Protein 7XND (pdb70)

Foldseek 3Di:
DAQAEEEEAEFPLLCLVVLLVVLCVVCPQQEWEFELCVVQVVVVVLVVVSCVPRVVVVVVVCVVPVCVSVCVRVVPIDHHNYYYHRQDQAPSNVVVCCVVPNPSYAYEYRYADPVSSVVVVDDDDPVRCVDSSRCRCVPPDDHPYYAYSYPPGDDSVVSSVSVVVSVVD

Sequence (169 aa):
SPKIILLFSGKRKSGKDFLTDHLRHILADKCEIIKISQPIKTHWAKKEQYRLEMIKWSEEMRNKDYGCFCKAACENAAIKPVWIVSDIRRKTDIRWFKETYGDIIRTVRITADDRTRKERGFQFQVGVDDATSECDLDDYNDWDVVVNNGEGRDSLEEQLDSILKLVSN

B-factor: mean 34.62, std 11.81, range [19.5, 93.41]

Structure (mmCIF, N/CA/C/O backbone):
data_7XND
#
_entry.id   7XND
#
_cell.length_a   54.070
_cell.length_b   54.070
_cell.length_c   123.120
_cell.angle_alpha   90.000
_cell.angle_beta   90.000
_cell.angle_gamma   90.000
#
_symmetry.space_group_name_H-M   'P 43 21 2'
#
loop_
_entity.id
_entity.type
_entity.pdbx_description
1 polymer 'Phosphomevalonate kinase'
2 non-polymer GLYCEROL
3 water water
#
loop_
_atom_site.group_PDB
_atom_site.id
_atom_site.type_symbol
_atom_site.label_atom_id
_atom_site.label_alt_id
_atom_site.label_comp_id
_atom_site.label_asym_id
_atom_site.label_entity_id
_atom_site.label_seq_id
_atom_site.pdbx_PDB_ins_code
_atom_site.Cartn_x
_atom_site.Cartn_y
_atom_site.Cartn_z
_atom_site.occupancy
_atom_site.B_iso_or_equiv
_atom_site.auth_seq_id
_atom_site.auth_comp_id
_atom_site.auth_asym_id
_atom_site.auth_atom_id
_atom_site.pdbx_PDB_model_num
ATOM 1 N N . SER A 1 23 ? -2.780 1.881 12.799 1.000 56.540 2 SER B N 1
ATOM 2 C CA . SER A 1 23 ? -1.312 1.739 13.014 1.000 52.450 2 SER B CA 1
ATOM 3 C C . SER A 1 23 ? -0.855 2.651 14.165 1.000 50.500 2 SER B C 1
ATOM 4 O O . SER A 1 23 ? -1.624 3.437 14.730 1.000 42.890 2 SER B O 1
ATOM 7 N N . PRO A 1 24 ? 0.420 2.574 14.604 1.000 40.300 3 PRO B N 1
ATOM 8 C CA . PRO A 1 24 ? 0.981 3.623 15.454 1.000 34.070 3 PRO B CA 1
ATOM 9 C C . PRO A 1 24 ? 1.026 4.890 14.600 1.000 31.470 3 PRO B C 1
ATOM 10 O O . PRO A 1 24 ? 0.945 4.792 13.408 1.000 33.460 3 PRO B O 1
ATOM 14 N N . LYS A 1 25 ? 1.174 6.051 15.232 1.000 30.000 4 LYS B N 1
ATOM 15 C CA . LYS A 1 25 ? 1.278 7.340 14.506 1.000 32.170 4 LYS B CA 1
ATOM 16 C C . LYS A 1 25 ? 2.740 7.605 14.108 1.000 30.530 4 LYS B C 1
ATOM 17 O O . LYS A 1 25 ? 2.968 8.307 13.136 1.000 30.370 4 LYS B O 1
ATOM 23 N N . ILE A 1 26 ? 3.685 7.152 14.921 1.000 29.300 5 ILE B N 1
ATOM 24 C CA . ILE A 1 26 ? 5.136 7.341 14.597 1.000 27.130 5 ILE B CA 1
ATOM 25 C C . ILE A 1 26 ? 5.850 6.078 15.076 1.000 26.780 5 ILE B C 1
ATOM 26 O O . ILE A 1 26 ? 5.543 5.568 16.170 1.000 27.540 5 ILE B O 1
ATOM 31 N N . ILE A 1 27 ? 6.857 5.652 14.324 1.000 24.690 6 ILE B N 1
ATOM 32 C CA . ILE A 1 27 ? 7.722 4.511 14.712 1.000 24.210 6 ILE B CA 1
ATOM 33 C C . ILE A 1 27 ? 9.165 5.022 14.776 1.000 23.140 6 ILE B C 1
ATOM 34 O O . ILE A 1 27 ? 9.693 5.393 13.717 1.000 24.810 6 ILE B O 1
ATOM 39 N N . LEU A 1 28 ? 9.776 4.991 15.944 1.000 22.940 7 LEU B N 1
ATOM 40 C CA . LEU A 1 28 ? 11.160 5.485 16.161 1.000 24.530 7 LEU B CA 1
ATOM 41 C C . LEU A 1 28 ? 12.081 4.266 16.098 1.000 21.750 7 LEU B C 1
ATOM 42 O O . LEU A 1 28 ? 11.880 3.343 16.894 1.000 23.710 7 LEU B O 1
ATOM 47 N N . LEU A 1 29 ? 12.964 4.243 15.106 1.000 21.230 8 LEU B N 1
ATOM 48 C CA . LEU A 1 29 ? 13.897 3.093 14.964 1.000 22.130 8 LEU B CA 1
ATOM 49 C C . LEU A 1 29 ? 15.237 3.529 15.503 1.000 21.710 8 LEU B C 1
ATOM 50 O O . LEU A 1 29 ? 15.868 4.441 14.876 1.000 22.300 8 LEU B O 1
ATOM 55 N N . PHE A 1 30 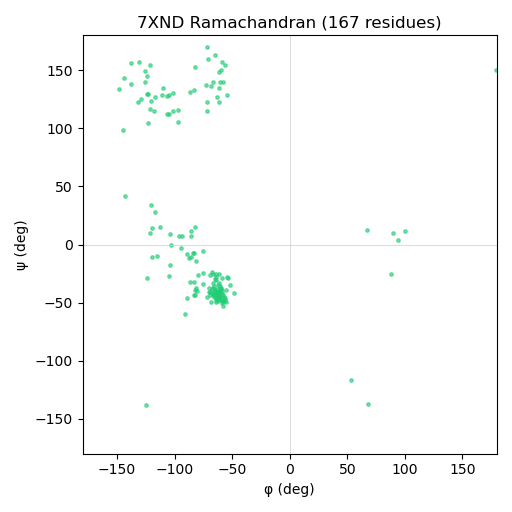? 15.682 2.920 16.584 1.000 20.410 9 PHE B N 1
ATOM 56 C CA . PHE A 1 30 ? 16.936 3.321 17.249 1.000 21.620 9 PHE B CA 1
ATOM 57 C C . PHE A 1 30 ? 18.037 2.349 16.861 1.000 21.450 9 PHE B C 1
ATOM 58 O O . PHE A 1 30 ? 17.857 1.115 17.038 1.000 21.930 9 PHE B O 1
ATOM 66 N N . SER A 1 31 ? 19.166 2.899 16.438 1.000 21.270 10 SER B N 1
ATOM 67 C CA . SER A 1 31 ? 20.405 2.149 16.123 1.000 23.340 10 SER B CA 1
ATOM 68 C C . SER A 1 31 ? 21.534 2.722 16.960 1.000 23.220 10 SER B C 1
ATOM 69 O O . SER A 1 31 ? 21.598 3.939 17.212 1.000 21.620 10 SER B O 1
ATOM 72 N N . GLY A 1 32 ? 22.436 1.854 17.370 1.000 22.190 11 GLY B N 1
ATOM 73 C CA . GLY A 1 32 ? 23.643 2.234 18.078 1.000 22.910 11 GLY B CA 1
ATOM 74 C C . GLY A 1 32 ? 24.457 1.026 18.430 1.000 23.960 11 GLY B C 1
ATOM 75 O O . GLY A 1 32 ? 23.860 -0.035 18.830 1.000 25.870 11 GLY B O 1
ATOM 76 N N . LYS A 1 33 ? 25.754 1.244 18.488 1.000 21.710 12 LYS B N 1
ATOM 77 C CA . LYS A 1 33 ? 26.693 0.188 18.927 1.000 23.320 12 LYS B CA 1
ATOM 78 C C . LYS A 1 33 ? 26.541 -0.055 20.438 1.000 25.170 12 LYS B C 1
ATOM 79 O O . LYS A 1 33 ? 26.056 0.824 21.188 1.000 24.510 12 LYS B O 1
ATOM 85 N N . ARG A 1 34 ? 26.982 -1.197 20.894 1.000 23.650 13 ARG B N 1
ATOM 86 C CA . ARG A 1 34 ? 26.919 -1.493 22.342 1.000 24.650 13 ARG B CA 1
ATOM 87 C C . ARG A 1 34 ? 27.773 -0.455 23.054 1.000 25.630 13 ARG B C 1
ATOM 88 O O . ARG A 1 34 ? 28.807 -0.010 22.528 1.000 24.410 13 ARG B O 1
ATOM 96 N N . LYS A 1 35 ? 27.370 -0.125 24.281 1.000 28.500 14 LYS B N 1
ATOM 97 C CA . LYS A 1 35 ? 28.018 0.891 25.146 1.000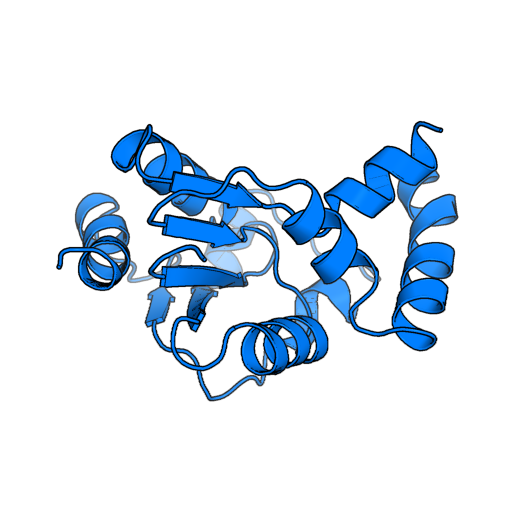 29.290 14 LYS B CA 1
ATOM 98 C C . LYS A 1 35 ? 27.853 2.303 24.576 1.000 26.250 14 LYS B C 1
ATOM 99 O O . LYS A 1 35 ? 28.604 3.213 25.068 1.000 31.090 14 LYS B O 1
ATOM 105 N N . SER A 1 36 ? 26.990 2.513 23.576 1.000 27.460 15 SER B N 1
ATOM 106 C CA . SER A 1 36 ? 26.679 3.862 23.031 1.000 26.500 15 SER B CA 1
ATOM 107 C C . SER A 1 36 ? 25.762 4.605 24.005 1.000 25.350 15 SER B C 1
ATOM 108 O O . SER A 1 36 ? 25.663 5.814 23.862 1.000 25.930 15 SER B O 1
ATOM 111 N N . GLY A 1 37 ? 25.012 3.867 24.828 1.000 29.130 16 GLY B N 1
ATOM 112 C CA . GLY A 1 37 ? 23.922 4.415 25.645 1.000 26.100 16 GLY B CA 1
ATOM 113 C C . GLY A 1 37 ? 22.568 4.412 24.965 1.000 29.430 16 GLY B C 1
ATOM 114 O O . GLY A 1 37 ? 21.614 5.078 25.463 1.000 29.950 16 GLY B O 1
ATOM 115 N N . LYS A 1 38 ? 22.399 3.762 23.800 1.000 26.410 17 LYS B N 1
ATOM 116 C CA . LYS A 1 38 ? 21.082 3.678 23.178 1.000 26.830 17 LYS B CA 1
ATOM 117 C C . LYS A 1 38 ? 20.083 2.991 24.127 1.000 26.210 17 LYS B C 1
ATOM 118 O O . LYS A 1 38 ? 18.958 3.476 24.195 1.000 30.080 17 LYS B O 1
ATOM 124 N N . ASP A 1 39 ? 20.467 1.946 24.846 1.000 27.870 18 ASP B N 1
ATOM 125 C CA . ASP A 1 39 ? 19.493 1.250 25.731 1.000 30.110 18 ASP B CA 1
ATOM 126 C C . ASP A 1 39 ? 19.102 2.202 26.868 1.000 27.920 18 ASP B C 1
ATOM 127 O O . ASP A 1 39 ? 17.934 2.261 27.251 1.000 30.520 18 ASP B O 1
ATOM 132 N N . PHE A 1 40 ? 20.078 2.896 27.436 1.000 29.800 19 PHE B N 1
ATOM 133 C CA . PHE A 1 40 ? 19.820 3.899 28.499 1.000 31.110 19 PHE B CA 1
ATOM 134 C C . PHE A 1 40 ? 18.829 4.949 27.982 1.000 29.630 19 PHE B C 1
ATOM 135 O O . PHE A 1 40 ? 17.814 5.295 28.673 1.000 29.090 19 PHE B O 1
ATOM 143 N N . LEU A 1 41 ? 19.049 5.491 26.781 1.000 27.270 20 LEU B N 1
ATOM 144 C CA . LEU A 1 41 ? 18.180 6.567 26.274 1.000 26.290 20 LEU B CA 1
ATOM 145 C C . LEU A 1 41 ? 16.780 6.034 25.934 1.000 31.150 20 LEU B C 1
ATOM 146 O O . LEU A 1 41 ? 15.802 6.744 26.166 1.000 29.770 20 LEU B O 1
ATOM 151 N N . THR A 1 42 ? 16.679 4.848 25.321 1.000 27.750 21 THR B N 1
ATOM 152 C CA . THR A 1 42 ? 15.379 4.272 24.970 1.000 27.920 21 THR B CA 1
ATOM 153 C C . THR A 1 42 ? 14.588 4.026 26.270 1.000 29.380 21 THR B C 1
ATOM 154 O O . THR A 1 42 ? 13.372 4.228 26.238 1.000 29.430 21 THR B O 1
ATOM 158 N N . ASP A 1 43 ? 15.268 3.548 27.302 1.000 33.020 22 ASP B N 1
ATOM 159 C CA . ASP A 1 43 ? 14.611 3.239 28.606 1.000 32.420 22 ASP B CA 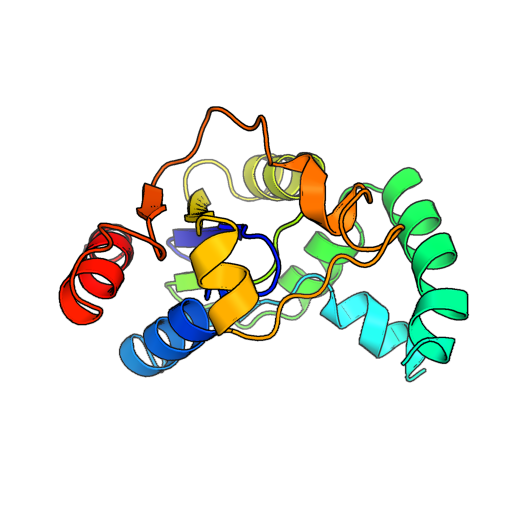1
ATOM 160 C C . ASP A 1 43 ? 14.082 4.544 29.207 1.000 32.930 22 ASP B C 1
ATOM 161 O O . ASP A 1 43 ? 12.938 4.558 29.633 1.000 36.180 22 ASP B O 1
ATOM 166 N N . HIS A 1 44 ? 14.879 5.615 29.204 1.000 33.090 23 HIS B N 1
ATOM 167 C CA . HIS A 1 44 ? 14.410 6.941 29.708 1.000 36.750 23 HIS B CA 1
ATOM 168 C C . HIS A 1 44 ? 13.227 7.415 28.883 1.000 36.670 23 HIS B C 1
ATOM 169 O O . HIS A 1 44 ? 12.244 7.875 29.466 1.000 37.240 23 HIS B O 1
ATOM 176 N N . LEU A 1 45 ? 13.321 7.291 27.563 1.000 29.970 24 LEU B N 1
ATOM 177 C CA . LEU A 1 45 ? 12.229 7.726 26.660 1.000 29.260 24 LEU B CA 1
ATOM 178 C C . LEU A 1 45 ? 10.964 6.920 26.937 1.000 29.850 24 LEU B C 1
ATOM 179 O O . LEU A 1 45 ? 9.886 7.533 26.891 1.000 34.720 24 LEU B O 1
ATOM 184 N N . ARG A 1 46 ? 11.083 5.622 27.174 1.000 29.340 25 ARG B N 1
ATOM 185 C CA . ARG A 1 46 ? 9.903 4.751 27.436 1.000 35.810 25 ARG B CA 1
ATOM 186 C C . ARG A 1 46 ? 9.198 5.260 28.710 1.000 38.510 25 ARG B C 1
ATOM 187 O O . ARG A 1 46 ? 7.968 5.357 28.708 1.000 38.010 25 ARG B O 1
ATOM 195 N N . HIS A 1 47 ? 9.974 5.573 29.750 1.000 35.470 26 HIS B N 1
ATOM 196 C CA . HIS A 1 47 ? 9.422 5.997 31.066 1.000 37.820 26 HIS B CA 1
ATOM 197 C C . HIS A 1 47 ? 8.713 7.339 30.909 1.000 36.850 26 HIS B C 1
ATOM 198 O O . HIS A 1 47 ? 7.628 7.539 31.504 1.000 40.580 26 HIS B O 1
ATOM 205 N N . ILE A 1 48 ? 9.308 8.241 30.148 1.000 33.720 27 ILE B N 1
ATOM 206 C CA . ILE A 1 48 ? 8.732 9.589 29.895 1.000 34.020 27 ILE B CA 1
ATOM 207 C C . ILE A 1 48 ? 7.414 9.438 29.134 1.000 39.200 27 ILE B C 1
ATOM 208 O O . ILE A 1 48 ? 6.410 10.058 29.540 1.000 33.340 27 ILE B O 1
ATOM 213 N N . LEU A 1 49 ? 7.391 8.625 28.076 1.000 35.790 28 LEU B N 1
ATOM 214 C CA . LEU A 1 49 ? 6.198 8.539 27.207 1.000 33.600 28 LEU B CA 1
ATOM 215 C C . LEU A 1 49 ? 5.130 7.645 27.858 1.000 34.410 28 LEU B C 1
ATOM 216 O O . LEU A 1 49 ? 3.969 7.826 27.513 1.000 35.310 28 LEU B O 1
ATOM 221 N N . ALA A 1 50 ? 5.541 6.708 28.713 1.000 36.800 29 ALA B N 1
ATOM 222 C CA . ALA A 1 50 ? 4.682 5.854 29.568 1.000 39.680 29 ALA B CA 1
ATOM 223 C C . ALA A 1 50 ? 3.637 5.178 28.672 1.000 44.640 29 ALA B C 1
ATOM 224 O O . ALA A 1 50 ? 4.045 4.462 27.760 1.000 39.360 29 ALA B O 1
ATOM 226 N N . ASP A 1 51 ? 2.340 5.441 28.854 1.000 39.260 30 ASP B N 1
ATOM 227 C CA . ASP A 1 51 ? 1.296 4.629 28.188 1.000 42.730 30 ASP B CA 1
ATOM 228 C C . ASP A 1 51 ? 1.026 5.186 26.791 1.000 38.760 30 ASP B C 1
ATOM 229 O O . ASP A 1 51 ? 0.173 4.605 26.111 1.000 41.910 30 ASP B O 1
ATOM 234 N N . LYS A 1 52 ? 1.813 6.160 26.301 1.000 32.900 31 LYS B N 1
ATOM 235 C CA . LYS A 1 52 ? 1.697 6.629 24.899 1.000 33.430 31 LYS B CA 1
ATOM 236 C C . LYS A 1 52 ? 2.627 5.785 23.990 1.000 28.440 31 LYS B C 1
ATOM 237 O O . LYS A 1 52 ? 2.498 5.924 22.805 1.000 31.950 31 LYS B O 1
ATOM 243 N N . CYS A 1 53 ? 3.457 4.939 24.566 1.000 30.890 32 CYS B N 1
ATOM 244 C CA . CYS A 1 53 ? 4.465 4.196 23.750 1.000 30.990 32 CYS B CA 1
ATOM 245 C C . CYS A 1 53 ? 4.475 2.697 24.037 1.000 33.640 32 CYS B C 1
ATOM 246 O O . CYS A 1 53 ? 3.989 2.243 25.099 1.000 33.070 32 CYS B O 1
ATOM 249 N N . GLU A 1 54 ? 4.972 1.946 23.048 1.000 29.300 33 GLU B N 1
ATOM 250 C CA . GLU A 1 54 ? 5.249 0.494 23.119 1.000 33.150 33 GLU B CA 1
ATOM 251 C C . GLU A 1 54 ? 6.722 0.342 22.749 1.000 31.210 33 GLU B C 1
ATOM 252 O O . GLU A 1 54 ? 7.108 0.959 21.772 1.000 29.750 33 GLU B O 1
ATOM 258 N N . ILE A 1 55 ? 7.487 -0.368 23.564 1.000 28.500 34 ILE B N 1
ATOM 259 C CA . ILE A 1 55 ? 8.874 -0.773 23.227 1.000 33.050 34 ILE B CA 1
ATOM 260 C C . ILE A 1 55 ? 8.823 -2.080 22.447 1.000 33.150 34 ILE B C 1
ATOM 261 O O . ILE A 1 55 ? 8.193 -3.026 22.882 1.000 30.580 34 ILE B O 1
ATOM 266 N N . ILE A 1 56 ? 9.536 -2.107 21.320 1.000 30.320 35 ILE B N 1
ATOM 267 C CA . ILE A 1 56 ? 9.617 -3.299 20.446 1.000 26.600 35 ILE B CA 1
ATOM 268 C C . ILE A 1 56 ? 11.085 -3.664 20.294 1.000 25.250 35 ILE B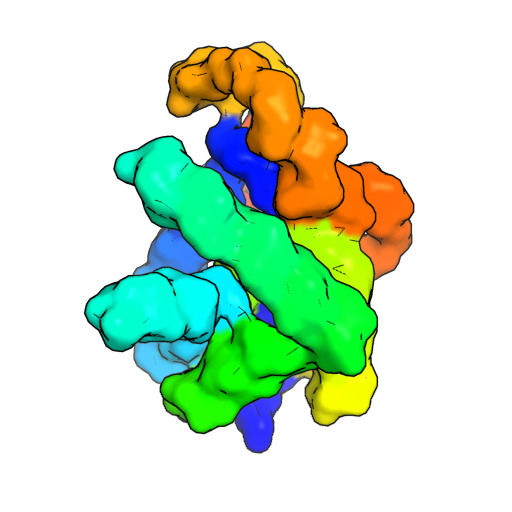 C 1
ATOM 269 O O . ILE A 1 56 ? 11.920 -2.782 20.053 1.000 25.360 35 ILE B O 1
ATOM 274 N N . LYS A 1 57 ? 11.408 -4.920 20.516 1.000 25.830 36 LYS B N 1
ATOM 275 C CA . LYS A 1 57 ? 12.783 -5.448 20.346 1.000 24.320 36 LYS B CA 1
ATOM 276 C C . LYS A 1 57 ? 12.697 -6.498 19.253 1.000 23.760 36 LYS B C 1
ATOM 277 O O . LYS A 1 57 ? 11.995 -7.523 19.411 1.000 24.400 36 LYS B O 1
ATOM 283 N N . ILE A 1 58 ? 13.361 -6.231 18.120 1.000 22.650 37 ILE B N 1
ATOM 284 C CA . ILE A 1 58 ? 13.319 -7.218 17.025 1.000 23.030 37 ILE B CA 1
ATOM 285 C C . ILE A 1 58 ? 14.220 -8.415 17.334 1.000 25.470 37 ILE B C 1
ATOM 286 O O . ILE A 1 58 ? 14.179 -9.399 16.530 1.000 25.560 37 ILE B O 1
ATOM 291 N N . SER A 1 59 ? 14.999 -8.416 18.409 1.000 24.050 38 SER B N 1
ATOM 292 C CA . SER A 1 59 ? 15.758 -9.641 18.769 1.000 25.210 38 SER B CA 1
ATOM 293 C C . SER A 1 59 ? 14.883 -10.533 19.647 1.000 28.150 38 SER B C 1
ATOM 294 O O . SER A 1 59 ? 15.263 -11.692 19.829 1.000 29.510 38 SER B O 1
ATOM 297 N N . GLN A 1 60 ? 13.751 -10.031 20.137 1.000 26.630 39 GLN B N 1
ATOM 298 C CA . GLN A 1 60 ? 12.930 -10.819 21.091 1.000 31.510 39 GLN B CA 1
ATOM 299 C C . GLN A 1 60 ? 12.460 -12.118 20.440 1.000 32.200 39 GLN B C 1
ATOM 300 O O . GLN A 1 60 ? 12.496 -13.172 21.099 1.000 30.380 39 GLN B O 1
ATOM 306 N N . PRO A 1 61 ? 12.032 -12.144 19.146 1.000 27.040 40 PRO B N 1
ATOM 307 C CA . PRO A 1 61 ? 11.618 -13.412 18.543 1.000 26.480 40 PRO B CA 1
ATOM 308 C C . PRO A 1 61 ? 12.729 -14.460 18.564 1.000 29.160 40 PRO B C 1
ATOM 309 O O . PRO A 1 61 ? 12.437 -15.671 18.603 1.000 28.900 40 PRO B O 1
ATOM 313 N N . ILE A 1 62 ? 13.988 -14.022 18.526 1.000 25.520 41 ILE B N 1
ATOM 314 C CA . ILE A 1 62 ? 15.148 -14.939 18.527 1.000 27.150 41 ILE B CA 1
ATOM 315 C C . ILE A 1 62 ? 15.288 -15.554 19.923 1.000 31.220 41 ILE B C 1
ATOM 316 O O . ILE A 1 62 ? 15.430 -16.811 20.017 1.000 32.120 41 ILE B O 1
ATOM 321 N N . LYS A 1 63 ? 15.177 -14.730 20.958 1.000 30.070 42 LYS B N 1
ATOM 322 C CA . LYS A 1 63 ? 15.283 -15.192 22.370 1.000 32.960 42 LYS B CA 1
ATOM 323 C C . LYS A 1 63 ? 14.104 -16.117 22.685 1.000 35.750 42 LYS B C 1
ATOM 324 O O . LYS A 1 63 ? 14.329 -17.197 23.270 1.000 36.960 42 LYS B O 1
ATOM 330 N N . THR A 1 64 ? 12.907 -15.756 22.255 1.000 36.820 43 THR B N 1
ATOM 331 C CA . THR A 1 64 ? 11.668 -16.554 22.468 1.000 38.360 43 THR B CA 1
ATOM 332 C C . THR A 1 64 ? 11.801 -17.920 21.771 1.000 44.060 43 THR B C 1
ATOM 333 O O . THR A 1 64 ? 11.368 -18.915 22.378 1.000 42.260 43 THR B O 1
ATOM 337 N N . HIS A 1 65 ? 12.375 -17.987 20.558 1.000 35.680 44 HIS B N 1
ATOM 338 C CA . HIS A 1 65 ? 12.551 -19.267 19.818 1.000 37.630 44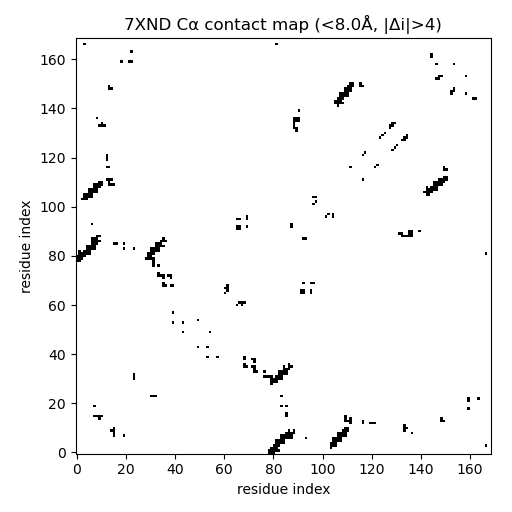 HIS B CA 1
ATOM 339 C C . HIS A 1 65 ? 13.544 -20.152 20.582 1.000 40.930 44 HIS B C 1
ATOM 340 O O . HIS A 1 65 ? 13.269 -21.360 20.761 1.000 43.780 44 HIS B O 1
ATOM 347 N N . TRP A 1 66 ? 14.643 -19.561 21.031 1.000 39.510 45 TRP B N 1
ATOM 348 C CA . TRP A 1 66 ? 15.670 -20.252 21.853 1.000 46.380 45 TRP B CA 1
ATOM 349 C C . TRP A 1 66 ? 15.006 -20.804 23.125 1.000 46.450 45 TRP B C 1
ATOM 350 O O . TRP A 1 66 ? 15.192 -21.994 23.406 1.000 54.370 45 TRP B O 1
ATOM 361 N N . ALA A 1 67 ? 14.226 -20.000 23.848 1.000 44.440 46 ALA B N 1
ATOM 362 C CA . ALA A 1 67 ? 13.588 -20.423 25.123 1.000 51.160 46 ALA B CA 1
ATOM 363 C C . ALA A 1 67 ? 12.672 -21.629 24.859 1.000 56.830 46 ALA B C 1
ATOM 364 O O . ALA A 1 67 ? 12.674 -22.553 25.691 1.000 64.140 46 ALA B O 1
ATOM 366 N N . LYS A 1 68 ? 11.981 -21.658 23.716 1.000 58.830 47 LYS B N 1
ATOM 367 C CA . LYS A 1 68 ? 11.245 -22.850 23.209 1.000 63.850 47 LYS B CA 1
ATOM 368 C C . LYS A 1 68 ? 12.212 -23.791 22.484 1.000 58.940 47 LYS B C 1
ATOM 369 O O . LYS A 1 68 ? 12.663 -24.724 23.151 1.000 60.310 47 LYS B O 1
ATOM 375 N N . LYS A 1 84 ? 25.723 -17.517 28.001 1.000 60.000 63 LYS B N 1
ATOM 376 C CA . LYS A 1 84 ? 25.589 -16.375 27.049 1.000 58.770 63 LYS B CA 1
ATOM 377 C C . LYS A 1 84 ? 26.280 -16.725 25.723 1.000 53.880 63 LYS B C 1
ATOM 378 O O . LYS A 1 84 ? 25.688 -16.462 24.648 1.000 46.670 63 LYS B O 1
ATOM 384 N N . GLU A 1 85 ? 27.498 -17.270 25.778 1.000 45.610 64 GLU B N 1
ATOM 385 C CA . GLU A 1 85 ? 28.163 -17.778 24.548 1.000 43.400 64 GLU B CA 1
ATOM 386 C C . GLU A 1 85 ? 27.344 -18.964 24.014 1.000 42.820 64 GLU B C 1
ATOM 387 O O . GLU A 1 85 ? 27.323 -19.158 22.785 1.000 41.300 64 GLU B O 1
ATOM 393 N N . GLN A 1 86 ? 26.666 -19.720 24.895 1.000 45.290 65 GLN B N 1
ATOM 394 C CA . GLN A 1 86 ? 25.814 -20.862 24.475 1.000 46.330 65 GLN B CA 1
ATOM 395 C C . GLN A 1 86 ? 24.692 -20.303 23.585 1.000 44.850 65 GLN B C 1
ATOM 396 O O . GLN A 1 86 ? 24.415 -20.883 22.493 1.000 39.000 65 GLN B O 1
ATOM 402 N N . TYR A 1 87 ? 24.088 -19.185 23.991 1.000 44.670 66 TYR B N 1
ATOM 403 C CA . TYR A 1 87 ? 23.008 -18.547 23.195 1.000 43.940 66 TYR B CA 1
ATOM 404 C C . TYR A 1 87 ? 23.580 -18.130 21.833 1.000 44.230 66 TYR B C 1
ATOM 405 O O . TYR A 1 87 ? 22.933 -18.372 20.785 1.000 41.330 66 TYR B O 1
ATOM 414 N N . ARG A 1 88 ? 24.770 -17.543 21.834 1.000 41.050 67 ARG B N 1
ATOM 415 C CA . ARG A 1 88 ? 25.346 -17.019 20.573 1.000 38.330 67 ARG B CA 1
ATOM 416 C C . ARG A 1 88 ? 25.723 -18.185 19.670 1.000 43.190 67 ARG B C 1
ATOM 417 O O . ARG A 1 88 ? 25.485 -18.100 18.463 1.000 40.350 67 ARG B O 1
ATOM 425 N N . LEU A 1 89 ? 26.292 -19.235 20.242 1.000 31.210 68 LEU B N 1
ATOM 426 C CA . LEU A 1 89 ? 26.767 -20.303 19.343 1.000 39.750 68 LEU B CA 1
ATOM 427 C C . LEU A 1 89 ? 25.543 -20.903 18.649 1.000 39.730 68 LEU B C 1
ATOM 428 O O . LEU A 1 89 ? 25.635 -21.222 17.466 1.000 46.580 68 LEU B O 1
ATOM 433 N N . GLU A 1 90 ? 24.446 -21.048 19.382 1.000 40.120 69 GLU B N 1
ATOM 434 C CA . GLU A 1 90 ? 23.272 -21.805 18.891 1.000 43.870 69 GLU B CA 1
ATOM 435 C C . GLU A 1 90 ? 22.442 -20.864 18.029 1.000 38.930 69 GLU B C 1
ATOM 436 O O . GLU A 1 90 ? 21.811 -21.375 17.085 1.000 44.090 69 GLU B O 1
ATOM 442 N N . MET A 1 91 ? 22.414 -19.566 18.342 1.000 35.010 70 MET B N 1
ATOM 443 C CA . MET A 1 91 ? 21.369 -18.690 17.723 1.000 34.170 70 MET B CA 1
ATOM 444 C C . MET A 1 91 ? 21.887 -17.782 16.622 1.000 37.150 70 MET B C 1
ATOM 445 O O . MET A 1 91 ? 21.081 -17.408 15.779 1.000 36.090 70 MET B O 1
ATOM 450 N N . ILE A 1 92 ? 23.154 -17.393 16.618 1.000 34.460 71 ILE B N 1
ATOM 451 C CA . ILE A 1 92 ? 23.618 -16.396 15.615 1.000 34.620 71 ILE B CA 1
ATOM 452 C C . ILE A 1 92 ? 23.483 -16.994 14.213 1.000 38.230 71 ILE B C 1
ATOM 453 O O . ILE A 1 92 ? 22.937 -16.341 13.320 1.000 31.190 71 ILE B O 1
ATOM 458 N N . LYS A 1 93 ? 23.983 -18.203 13.994 1.000 32.370 72 LYS B N 1
ATOM 459 C CA . LYS A 1 93 ? 23.992 -18.734 12.621 1.000 37.540 72 LYS B CA 1
ATOM 460 C C . LYS A 1 93 ? 22.526 -18.970 12.206 1.000 31.320 72 LYS B C 1
ATOM 461 O O . LYS A 1 93 ? 22.194 -18.612 11.073 1.000 34.660 72 LYS B O 1
ATOM 467 N N . TRP A 1 94 ? 21.701 -19.496 13.100 1.000 34.490 73 TRP B N 1
ATOM 468 C CA . TRP A 1 94 ? 20.265 -19.795 12.876 1.000 37.650 73 TRP B CA 1
ATOM 469 C C . TRP A 1 94 ? 19.533 -18.502 12.500 1.000 34.090 73 TRP B C 1
ATOM 470 O O . TRP A 1 94 ? 18.838 -18.492 11.478 1.000 32.720 73 TRP B O 1
ATOM 481 N N . SER A 1 95 ? 19.714 -17.445 13.285 1.000 29.840 74 SER B N 1
ATOM 482 C CA . SER A 1 95 ? 18.970 -16.183 13.028 1.000 31.140 74 SER B CA 1
ATOM 483 C C . SER A 1 95 ? 19.434 -15.558 11.710 1.000 30.660 74 SER B C 1
ATOM 484 O O . SER A 1 95 ? 18.617 -14.938 10.979 1.000 27.980 74 SER B O 1
ATOM 487 N N . GLU A 1 96 ? 20.724 -15.640 11.411 1.000 29.620 75 GLU B N 1
ATOM 488 C CA . GLU A 1 96 ? 21.284 -15.074 10.165 1.000 33.380 75 GLU B CA 1
ATOM 489 C C . GLU A 1 96 ? 20.632 -15.819 9.002 1.000 30.930 75 GLU B C 1
ATOM 490 O O . GLU A 1 96 ? 20.308 -15.195 7.993 1.000 34.900 75 GLU B O 1
ATOM 496 N N . GLU A 1 97 ? 20.506 -17.143 9.122 1.000 34.560 76 GLU B N 1
ATOM 497 C CA . GLU A 1 97 ? 19.969 -17.953 7.994 1.000 38.000 76 GLU B CA 1
ATOM 498 C C . GLU A 1 97 ? 18.482 -17.642 7.821 1.000 39.630 76 GLU B C 1
ATOM 499 O O . GLU A 1 97 ? 18.045 -17.493 6.665 1.000 38.540 76 GLU B O 1
ATOM 505 N N . MET A 1 98 ? 17.742 -17.553 8.929 1.000 33.260 77 MET B N 1
ATOM 506 C CA . MET A 1 98 ? 16.300 -17.178 8.857 1.000 33.450 77 MET B CA 1
ATOM 507 C C . MET A 1 98 ? 16.160 -15.802 8.177 1.000 30.880 77 MET B C 1
ATOM 508 O O . MET A 1 98 ? 15.299 -15.647 7.298 1.000 32.170 77 MET B O 1
ATOM 513 N N . ARG A 1 99 ? 16.928 -14.797 8.584 1.000 27.480 78 ARG B N 1
ATOM 514 C CA . ARG A 1 99 ? 16.860 -13.441 7.994 1.000 26.710 78 ARG B CA 1
ATOM 515 C C . ARG A 1 99 ? 17.330 -13.453 6.525 1.000 28.840 78 ARG B C 1
ATOM 516 O O . ARG A 1 99 ? 16.767 -12.705 5.738 1.000 31.140 78 ARG B O 1
ATOM 524 N N . ASN A 1 100 ? 18.327 -14.273 6.180 1.000 33.130 79 ASN B N 1
ATOM 525 C CA . ASN A 1 100 ? 18.831 -14.389 4.781 1.000 39.720 79 ASN B CA 1
ATOM 526 C C . ASN A 1 100 ? 17.697 -14.897 3.877 1.000 34.940 79 ASN B C 1
ATOM 527 O O . ASN A 1 100 ? 17.609 -14.395 2.727 1.000 51.130 79 ASN B O 1
ATOM 532 N N . LYS A 1 101 ? 16.833 -15.764 4.409 1.000 35.090 80 LYS B N 1
ATOM 533 C CA . LYS A 1 101 ? 15.674 -16.322 3.667 1.000 41.770 80 LYS B CA 1
ATOM 534 C C . LYS A 1 101 ? 14.494 -15.346 3.663 1.000 40.300 80 LYS B C 1
ATOM 535 O O . LYS A 1 101 ? 13.816 -15.271 2.640 1.000 35.310 80 LYS B O 1
ATOM 541 N N . ASP A 1 102 ? 14.266 -14.635 4.770 1.000 32.000 81 ASP B N 1
ATOM 542 C CA . ASP A 1 102 ? 13.175 -13.633 4.777 1.000 28.990 81 ASP B CA 1
ATOM 543 C C . ASP A 1 102 ? 13.611 -12.451 5.635 1.000 27.290 81 ASP B C 1
ATOM 544 O O . ASP A 1 102 ? 13.604 -12.597 6.869 1.000 27.450 81 ASP B O 1
ATOM 549 N N . TYR A 1 103 ? 14.089 -11.416 4.981 1.000 24.560 82 TYR B N 1
ATOM 550 C CA . TYR A 1 103 ? 14.731 -10.265 5.672 1.000 25.470 82 TYR B CA 1
ATOM 551 C C . TYR A 1 103 ? 13.821 -9.690 6.758 1.000 24.400 82 TYR B C 1
ATOM 552 O O . TYR A 1 103 ? 14.354 -9.101 7.690 1.000 26.230 82 TYR B O 1
ATOM 561 N N . GLY A 1 104 ? 12.497 -9.804 6.614 1.000 22.520 83 GLY B N 1
ATOM 562 C CA . GLY A 1 104 ? 11.603 -9.173 7.591 1.000 24.070 83 GLY B CA 1
ATOM 563 C C . GLY A 1 104 ? 11.142 -10.148 8.668 1.000 22.160 83 GLY B C 1
ATOM 564 O O . GLY A 1 104 ? 10.237 -9.746 9.471 1.000 22.130 83 GLY B O 1
ATOM 565 N N . CYS A 1 105 ? 11.661 -11.378 8.755 1.000 21.780 84 CYS B N 1
ATOM 566 C CA . CYS A 1 105 ? 11.008 -12.428 9.603 1.000 22.650 84 CYS B CA 1
ATOM 567 C C . CYS A 1 105 ? 10.909 -11.931 11.066 1.000 22.030 84 CYS B C 1
ATOM 568 O O . CYS A 1 105 ? 9.866 -12.133 11.673 1.000 23.390 84 CYS B O 1
ATOM 571 N N . PHE A 1 106 ? 11.960 -11.322 11.604 1.000 21.830 85 PHE B N 1
ATOM 572 C CA . PHE A 1 106 ? 11.981 -10.997 13.050 1.000 21.640 85 PHE B CA 1
ATOM 573 C C . PHE A 1 106 ? 11.213 -9.697 13.254 1.000 24.340 85 PHE B C 1
ATOM 574 O O . PHE A 1 106 ? 10.471 -9.556 14.232 1.000 23.670 85 PHE B O 1
ATOM 582 N N . CYS A 1 107 ? 11.358 -8.731 12.345 1.000 22.000 86 CYS B N 1
ATOM 583 C CA . CYS A 1 107 ? 10.577 -7.463 12.366 1.000 23.970 86 CYS B CA 1
ATOM 584 C C . CYS A 1 107 ? 9.074 -7.774 12.331 1.000 25.510 86 CYS B C 1
ATOM 585 O O . CYS A 1 107 ? 8.346 -7.175 13.127 1.000 25.190 86 CYS B O 1
ATOM 588 N N . LYS A 1 108 ? 8.617 -8.676 11.472 1.000 22.770 87 LYS B N 1
ATOM 589 C CA . LYS A 1 108 ? 7.192 -9.033 11.342 1.000 23.080 87 LYS B CA 1
ATOM 590 C C . LYS A 1 108 ? 6.743 -9.630 12.683 1.000 24.140 87 LYS B C 1
ATOM 591 O O . LYS A 1 108 ? 5.688 -9.230 13.198 1.000 25.930 87 LYS B O 1
ATOM 597 N N . ALA A 1 109 ? 7.522 -10.567 13.219 1.000 25.160 88 ALA B N 1
ATOM 598 C CA . ALA A 1 109 ? 7.160 -11.295 14.463 1.000 25.270 88 ALA B CA 1
ATOM 599 C C . ALA A 1 109 ? 7.044 -10.268 15.590 1.000 27.380 88 ALA B C 1
ATOM 600 O O . ALA A 1 109 ? 6.043 -10.310 16.333 1.000 28.750 88 ALA B O 1
ATOM 602 N N . ALA A 1 110 ? 8.028 -9.359 15.720 1.000 23.740 89 ALA B N 1
ATOM 603 C CA . ALA A 1 110 ? 8.044 -8.359 16.813 1.000 23.430 89 ALA B CA 1
ATOM 604 C C . ALA A 1 110 ? 6.851 -7.408 16.634 1.000 26.690 89 ALA B C 1
ATOM 605 O O . ALA A 1 110 ? 6.175 -7.084 17.637 1.000 29.380 89 ALA B O 1
ATOM 607 N N . CYS A 1 111 ? 6.509 -6.993 15.414 1.000 25.120 90 CYS B N 1
ATOM 608 C CA . CYS A 1 111 ? 5.423 -6.012 15.190 1.000 25.010 90 CYS B CA 1
ATOM 609 C C . CYS A 1 111 ? 4.045 -6.669 15.376 1.000 30.180 90 CYS B C 1
ATOM 610 O O . CYS A 1 111 ? 3.117 -5.998 15.857 1.000 26.930 90 CYS B O 1
ATOM 613 N N . GLU A 1 112 ? 3.921 -7.936 15.007 1.000 31.420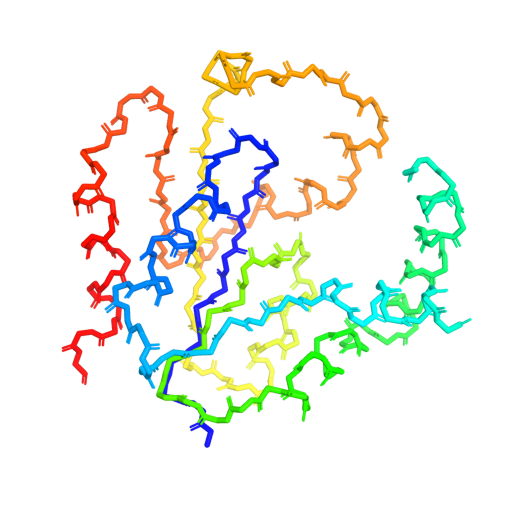 91 GLU B N 1
ATOM 614 C CA . GLU A 1 112 ? 2.637 -8.669 15.121 1.000 30.760 91 GLU B CA 1
ATOM 615 C C . GLU A 1 112 ? 2.266 -8.775 16.603 1.000 31.170 91 GLU B C 1
ATOM 616 O O . GLU A 1 112 ? 1.046 -8.889 16.897 1.000 36.530 91 GLU B O 1
ATOM 622 N N . ASN A 1 113 ? 3.254 -8.823 17.484 1.000 32.000 92 ASN B N 1
ATOM 623 C CA . ASN A 1 113 ? 3.062 -9.007 18.940 1.000 38.050 92 ASN B CA 1
ATOM 624 C C . ASN A 1 113 ? 3.011 -7.671 19.693 1.000 40.180 92 ASN B C 1
ATOM 625 O O . ASN A 1 113 ? 2.775 -7.679 20.914 1.000 35.760 92 ASN B O 1
ATOM 630 N N . ALA A 1 114 ? 3.202 -6.561 19.008 1.000 35.000 93 ALA B N 1
ATOM 631 C CA . ALA A 1 114 ? 3.180 -5.226 19.648 1.000 36.880 93 ALA B CA 1
ATOM 632 C C . ALA A 1 114 ? 1.745 -4.706 19.792 1.000 35.820 93 ALA B C 1
ATOM 633 O O . ALA A 1 114 ? 0.968 -4.686 18.805 1.000 35.550 93 ALA B O 1
ATOM 635 N N . ALA A 1 115 ? 1.453 -4.216 20.988 1.000 39.560 94 ALA B N 1
ATOM 636 C CA . ALA A 1 115 ? 0.243 -3.424 21.296 1.000 40.910 94 ALA B CA 1
ATOM 637 C C . ALA A 1 115 ? 0.293 -2.160 20.440 1.000 38.550 94 ALA B C 1
ATOM 638 O O . ALA A 1 115 ? 1.412 -1.551 20.337 1.000 33.150 94 ALA B O 1
ATOM 640 N N . ILE A 1 116 ? -0.814 -1.782 19.811 1.000 41.340 95 ILE B N 1
ATOM 641 C CA . ILE A 1 116 ? -0.897 -0.516 19.030 1.000 46.100 95 ILE B CA 1
ATOM 642 C C . ILE A 1 116 ? -0.906 0.640 20.034 1.000 43.680 95 ILE B C 1
ATOM 643 O O . ILE A 1 116 ? -1.754 0.663 20.931 1.000 43.910 95 ILE B O 1
ATOM 648 N N . LYS A 1 117 ? 0.062 1.548 19.903 1.000 39.520 96 LYS B N 1
ATOM 649 C CA . LYS A 1 117 ? 0.200 2.756 20.756 1.000 35.400 96 LYS B CA 1
ATOM 650 C C . LYS A 1 117 ? 0.567 3.886 19.815 1.000 36.950 96 LYS B C 1
ATOM 651 O O . LYS A 1 117 ? 1.044 3.641 18.714 1.000 36.000 96 LYS B O 1
ATOM 657 N N . PRO A 1 118 ? 0.296 5.159 20.164 1.000 34.200 97 PRO B N 1
ATOM 658 C CA . PRO A 1 118 ? 0.614 6.246 19.246 1.000 31.790 97 PRO B CA 1
ATOM 659 C C . PRO A 1 118 ? 2.105 6.204 18.843 1.000 28.800 97 PRO B C 1
ATOM 660 O O . PRO A 1 118 ? 2.371 6.529 17.746 1.000 29.240 97 PRO B O 1
ATOM 664 N N . VAL A 1 119 ? 2.978 5.886 19.790 1.000 29.150 98 VAL B N 1
ATOM 665 C CA . VAL A 1 119 ? 4.452 5.860 19.522 1.000 31.120 98 VAL B CA 1
ATOM 666 C C . VAL A 1 119 ? 4.980 4.447 19.702 1.000 25.310 98 VAL B C 1
ATOM 667 O O . VAL A 1 119 ? 4.807 3.824 20.749 1.000 26.300 98 VAL B O 1
ATOM 671 N N . TRP A 1 120 ? 5.676 3.957 18.670 1.000 25.030 99 TRP B N 1
ATOM 672 C CA . TRP A 1 120 ? 6.457 2.713 18.787 1.000 26.220 99 TRP B CA 1
ATOM 673 C C . TRP A 1 120 ? 7.938 3.074 18.878 1.000 23.950 99 TRP B C 1
ATOM 674 O O . TRP A 1 120 ? 8.390 3.871 18.036 1.000 26.090 99 TRP B O 1
ATOM 685 N N . ILE A 1 121 ? 8.613 2.543 19.874 1.000 24.970 100 ILE B N 1
ATOM 686 C CA . ILE A 1 121 ? 10.092 2.635 20.008 1.000 25.420 100 ILE B CA 1
ATOM 687 C C . ILE A 1 121 ? 10.645 1.268 19.676 1.000 27.130 100 ILE B C 1
ATOM 688 O O . ILE A 1 121 ? 10.443 0.328 20.472 1.000 25.080 100 ILE B O 1
ATOM 693 N N . VAL A 1 122 ? 11.365 1.165 18.554 1.000 23.430 101 VAL B N 1
ATOM 694 C CA . VAL A 1 122 ? 12.051 -0.090 18.214 1.000 23.510 101 VAL B CA 1
ATOM 695 C C . VAL A 1 122 ? 13.485 0.111 18.689 1.000 22.930 101 VAL B C 1
ATOM 696 O O . VAL A 1 122 ? 14.236 0.921 18.073 1.000 23.590 101 VAL B O 1
ATOM 700 N N . SER A 1 123 ? 13.871 -0.499 19.783 1.000 23.440 102 SER B N 1
ATOM 701 C CA . SER A 1 123 ? 15.092 -0.105 20.508 1.000 24.120 102 SER B CA 1
ATOM 702 C C . SER A 1 123 ? 16.364 -0.735 19.932 1.000 22.210 102 SER B C 1
ATOM 703 O O . SER A 1 123 ? 17.429 -0.347 20.390 1.000 25.470 102 SER B O 1
ATOM 706 N N . ASP A 1 124 ? 16.288 -1.663 18.960 1.000 22.040 103 ASP B N 1
ATOM 707 C CA . ASP A 1 124 ? 17.452 -2.529 18.637 1.000 23.640 103 ASP B CA 1
ATOM 708 C C . ASP A 1 124 ? 17.523 -2.790 17.128 1.000 22.560 103 ASP B C 1
ATOM 709 O O . ASP A 1 124 ? 17.897 -3.895 16.745 1.000 23.500 103 ASP B O 1
ATOM 714 N N . ILE A 1 125 ? 17.285 -1.792 16.304 1.000 21.440 104 ILE B N 1
ATOM 715 C CA . ILE A 1 125 ? 17.477 -1.990 14.823 1.000 21.000 104 ILE B CA 1
ATOM 716 C C . ILE A 1 125 ? 18.971 -2.165 14.567 1.000 22.000 104 ILE B C 1
ATOM 717 O O . ILE A 1 125 ? 19.746 -1.430 15.171 1.000 21.940 104 ILE B O 1
ATOM 722 N N . ARG A 1 126 ? 19.385 -3.135 13.725 1.000 19.660 105 ARG B N 1
ATOM 723 C CA . ARG A 1 126 ? 20.820 -3.347 13.509 1.000 20.100 105 ARG B CA 1
ATOM 724 C C . ARG A 1 126 ? 21.187 -3.257 12.024 1.000 21.230 105 ARG B C 1
ATOM 725 O O . ARG A 1 126 ? 22.351 -3.024 11.766 1.000 21.560 105 ARG B O 1
ATOM 733 N N . ARG A 1 127 ? 20.268 -3.588 11.157 1.000 19.830 106 ARG B N 1
ATOM 734 C CA . ARG A 1 127 ? 20.622 -3.823 9.745 1.000 20.040 106 ARG B CA 1
ATOM 735 C C . ARG A 1 127 ? 19.869 -2.892 8.811 1.000 22.080 106 ARG B C 1
ATOM 736 O O . ARG A 1 127 ? 18.726 -2.516 9.102 1.000 21.810 106 ARG B O 1
ATOM 744 N N . LYS A 1 128 ? 20.446 -2.638 7.646 1.000 21.710 107 LYS B N 1
ATOM 745 C CA . LYS A 1 128 ? 19.735 -1.826 6.631 1.000 23.180 107 LYS B CA 1
ATOM 746 C C . LYS A 1 128 ? 18.419 -2.511 6.238 1.000 21.050 107 LYS B C 1
ATOM 747 O O . LYS A 1 128 ? 17.469 -1.805 5.972 1.000 22.800 107 LYS B O 1
ATOM 753 N N . THR A 1 129 ? 18.411 -3.837 6.198 1.000 21.880 108 THR B N 1
ATOM 754 C CA . THR A 1 129 ? 17.204 -4.600 5.833 1.000 23.020 108 THR B CA 1
ATOM 755 C C . THR A 1 129 ? 16.109 -4.464 6.902 1.000 22.110 108 THR B C 1
ATOM 756 O O . THR A 1 129 ? 14.972 -4.532 6.511 1.000 23.000 108 THR B O 1
ATOM 760 N N . ASP A 1 130 ? 16.474 -4.149 8.144 1.000 21.260 109 ASP B N 1
ATOM 761 C CA . ASP A 1 130 ? 15.450 -3.866 9.193 1.000 20.760 109 ASP B CA 1
ATOM 762 C C . ASP A 1 130 ? 14.767 -2.557 8.811 1.000 19.950 109 ASP B C 1
ATOM 763 O O . ASP A 1 130 ? 13.568 -2.446 8.785 1.000 21.460 109 ASP B O 1
ATOM 768 N N . ILE A 1 131 ? 15.550 -1.528 8.505 1.000 21.140 110 ILE B N 1
ATOM 769 C CA . ILE A 1 131 ? 14.968 -0.211 8.144 1.000 23.370 110 ILE B CA 1
ATOM 770 C C . ILE A 1 131 ? 14.154 -0.384 6.878 1.000 22.860 110 ILE B C 1
ATOM 771 O O . ILE A 1 131 ? 13.030 0.199 6.845 1.000 23.740 110 ILE B O 1
ATOM 776 N N . ARG A 1 132 ? 14.671 -1.094 5.888 1.000 23.090 111 ARG B N 1
ATOM 777 C CA . ARG A 1 132 ? 13.928 -1.349 4.643 1.000 23.300 111 ARG B CA 1
ATOM 778 C C . ARG A 1 132 ? 12.557 -1.994 4.903 1.000 23.980 111 ARG B C 1
ATOM 779 O O . ARG A 1 132 ? 11.546 -1.521 4.334 1.000 23.620 111 ARG B O 1
ATOM 787 N N . TRP A 1 133 ? 12.505 -3.042 5.704 1.000 21.390 112 TRP B N 1
ATOM 788 C CA . TRP A 1 133 ? 11.236 -3.724 6.015 1.000 21.670 112 TRP B CA 1
ATOM 789 C C . TRP A 1 133 ? 10.279 -2.702 6.677 1.000 22.730 112 TRP B C 1
ATOM 790 O O . TRP A 1 133 ? 9.112 -2.626 6.278 1.000 22.640 112 TRP B O 1
ATOM 801 N N . PHE A 1 134 ? 10.750 -1.949 7.667 1.000 22.630 113 PHE B N 1
ATOM 802 C CA . PHE A 1 134 ? 9.861 -0.979 8.360 1.000 21.470 113 PHE B CA 1
ATOM 803 C C . PHE A 1 134 ? 9.340 0.035 7.351 1.000 23.420 113 PHE B C 1
ATOM 804 O O . PHE A 1 134 ? 8.170 0.409 7.442 1.000 26.350 113 PHE B O 1
ATOM 812 N N . LYS A 1 135 ? 10.204 0.562 6.511 1.000 22.040 114 LYS B N 1
ATOM 813 C CA . LYS A 1 135 ? 9.780 1.625 5.553 1.000 24.240 114 LYS B CA 1
ATOM 814 C C . LYS A 1 135 ? 8.824 1.039 4.521 1.000 25.730 114 LYS B C 1
ATOM 815 O O . LYS A 1 135 ? 7.818 1.729 4.159 1.000 28.070 114 LYS B O 1
ATOM 821 N N . GLU A 1 136 ? 9.056 -0.190 4.054 1.000 24.650 115 GLU B N 1
ATOM 822 C CA . GLU A 1 136 ? 8.144 -0.831 3.081 1.000 24.680 115 GLU B CA 1
ATOM 823 C C . GLU A 1 136 ? 6.783 -1.014 3.740 1.000 28.330 115 GLU B C 1
ATOM 824 O O . GLU A 1 136 ? 5.764 -0.947 3.031 1.000 29.500 115 GLU B O 1
ATOM 830 N N . THR A 1 137 ? 6.765 -1.358 5.005 1.000 24.580 116 THR B N 1
ATOM 831 C CA . THR A 1 137 ? 5.515 -1.798 5.677 1.000 25.930 116 THR B CA 1
ATOM 832 C C . THR A 1 137 ? 4.714 -0.579 6.132 1.000 29.860 116 THR B C 1
ATOM 833 O O . THR A 1 137 ? 3.500 -0.586 6.015 1.000 29.320 116 THR B O 1
ATOM 837 N N . TYR A 1 138 ? 5.368 0.402 6.708 1.000 28.400 117 TYR B N 1
ATOM 838 C CA . TYR A 1 138 ? 4.709 1.498 7.450 1.000 28.270 117 TYR B CA 1
ATOM 839 C C . TYR A 1 138 ? 4.927 2.839 6.763 1.000 31.020 117 TYR B C 1
ATOM 840 O O . TYR A 1 138 ? 4.295 3.792 7.185 1.000 34.010 117 TYR B O 1
ATOM 849 N N . GLY A 1 139 ? 5.785 2.924 5.767 1.000 28.760 118 GLY B N 1
ATOM 850 C CA . GLY A 1 139 ? 5.954 4.168 5.004 1.000 30.170 118 GLY B CA 1
ATOM 851 C C . GLY A 1 139 ? 6.579 5.291 5.810 1.000 30.530 118 GLY B C 1
ATOM 852 O O . GLY A 1 139 ? 7.526 5.072 6.615 1.000 30.900 118 GLY B O 1
ATOM 853 N N . ASP A 1 140 ? 6.029 6.492 5.645 1.000 28.770 119 ASP B N 1
ATOM 854 C CA . ASP A 1 140 ? 6.728 7.724 6.087 1.000 29.910 119 ASP B CA 1
ATOM 855 C C . ASP A 1 140 ? 6.456 8.037 7.548 1.000 28.780 119 ASP B C 1
ATOM 856 O O . ASP A 1 140 ? 6.833 9.134 7.927 1.000 28.460 119 ASP B O 1
ATOM 861 N N . ILE A 1 141 ? 5.865 7.132 8.340 1.000 26.490 120 ILE B N 1
ATOM 862 C CA . ILE A 1 141 ? 5.780 7.288 9.820 1.000 26.140 120 ILE B CA 1
ATOM 863 C C . ILE A 1 141 ? 7.070 6.818 10.498 1.000 23.900 120 ILE B C 1
ATOM 864 O O . ILE A 1 141 ? 7.159 6.974 11.699 1.000 25.340 120 ILE B O 1
ATOM 869 N N . ILE A 1 142 ? 8.014 6.215 9.756 1.000 24.590 121 ILE B N 1
ATOM 870 C CA . ILE A 1 142 ? 9.320 5.807 10.324 1.000 25.570 121 ILE B CA 1
ATOM 871 C C . ILE A 1 142 ? 10.176 7.046 10.564 1.000 25.010 121 ILE B C 1
ATOM 872 O O . ILE A 1 142 ? 10.266 7.893 9.634 1.000 27.160 121 ILE B O 1
ATOM 877 N N . ARG A 1 143 ? 10.841 7.078 11.700 1.000 24.710 122 ARG B N 1
ATOM 878 C CA . ARG A 1 143 ? 11.969 7.988 11.931 1.000 25.260 122 ARG B CA 1
ATOM 879 C C . ARG A 1 143 ? 13.152 7.133 12.379 1.000 26.730 122 ARG B C 1
ATOM 880 O O . ARG A 1 143 ? 12.993 6.214 13.201 1.000 29.440 122 ARG B O 1
ATOM 888 N N . THR A 1 144 ? 14.334 7.447 11.911 1.000 24.660 123 THR B N 1
ATOM 889 C CA . THR A 1 144 ? 15.552 6.718 12.301 1.000 22.740 123 THR B CA 1
ATOM 890 C C . THR A 1 144 ? 16.412 7.601 13.174 1.000 24.030 123 THR B C 1
ATOM 891 O O . THR A 1 144 ? 16.650 8.809 12.874 1.000 24.620 123 THR B O 1
ATOM 895 N N . VAL A 1 145 ? 16.884 6.982 14.234 1.000 22.610 124 VAL B N 1
ATOM 896 C CA . VAL A 1 145 ? 17.678 7.646 15.272 1.000 23.220 124 VAL B CA 1
ATOM 897 C C . VAL A 1 145 ? 18.939 6.831 15.513 1.000 24.580 124 VAL B C 1
ATOM 898 O O . VAL A 1 145 ? 18.864 5.623 15.831 1.000 23.160 124 VAL B O 1
ATOM 902 N N . ARG A 1 146 ? 20.071 7.489 15.392 1.000 22.170 125 ARG B N 1
ATOM 903 C CA . ARG A 1 146 ? 21.382 6.857 15.589 1.000 21.850 125 ARG B CA 1
ATOM 904 C C . ARG A 1 146 ? 21.967 7.438 16.860 1.000 23.110 125 ARG B C 1
ATOM 905 O O . ARG A 1 146 ? 22.093 8.691 16.958 1.000 25.190 125 ARG B O 1
ATOM 913 N N . ILE A 1 147 ? 22.410 6.588 17.770 1.000 20.450 126 ILE B N 1
ATOM 914 C CA . ILE A 1 147 ? 23.137 7.022 18.978 1.000 22.560 126 ILE B CA 1
ATOM 915 C C . ILE A 1 147 ? 24.599 6.645 18.764 1.000 24.050 126 ILE B C 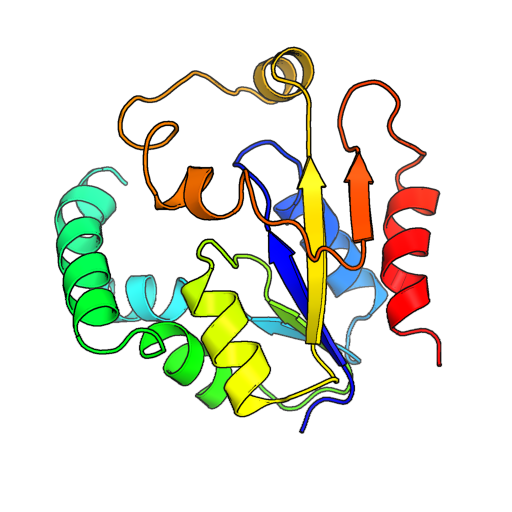1
ATOM 916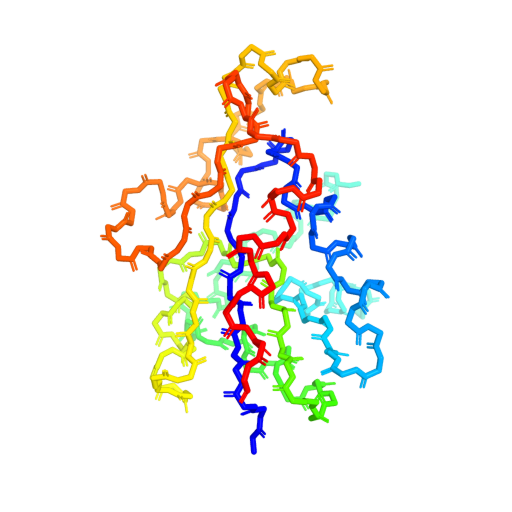 O O . ILE A 1 147 ? 24.902 5.457 18.492 1.000 24.370 126 ILE B O 1
ATOM 921 N N . THR A 1 148 ? 25.493 7.620 18.947 1.000 24.380 127 THR B N 1
ATOM 922 C CA . THR A 1 148 ? 26.932 7.399 18.726 1.000 25.680 127 THR B CA 1
ATOM 923 C C . THR A 1 148 ? 27.755 7.777 19.951 1.000 25.370 127 THR B C 1
ATOM 924 O O . THR A 1 148 ? 27.346 8.641 20.700 1.000 29.770 127 THR B O 1
ATOM 928 N N . ALA A 1 149 ? 28.872 7.111 20.158 1.000 22.780 128 ALA B N 1
ATOM 929 C CA . ALA A 1 149 ? 29.810 7.434 21.258 1.000 25.890 128 ALA B CA 1
ATOM 930 C C . ALA A 1 149 ? 31.220 7.102 20.793 1.000 25.290 128 ALA B C 1
ATOM 931 O O . ALA A 1 149 ? 31.377 6.041 20.189 1.000 29.010 128 ALA B O 1
ATOM 933 N N . ASP A 1 150 ? 32.161 8.021 21.025 1.000 30.000 129 ASP B N 1
ATOM 934 C CA . ASP A 1 150 ? 33.610 7.842 20.740 1.000 30.130 129 ASP B CA 1
ATOM 935 C C . ASP A 1 150 ? 34.146 6.630 21.518 1.000 28.630 129 ASP B C 1
ATOM 936 O O . ASP A 1 150 ? 33.566 6.248 22.519 1.000 28.530 129 ASP B O 1
ATOM 941 N N . ASP A 1 151 ? 35.246 6.031 21.065 1.000 33.200 130 ASP B N 1
ATOM 942 C CA . ASP A 1 151 ? 35.763 4.774 21.681 1.000 36.940 130 ASP B CA 1
ATOM 943 C C . ASP A 1 151 ? 36.250 5.032 23.123 1.000 32.910 130 ASP B C 1
ATOM 944 O O . ASP A 1 151 ? 36.069 4.122 23.938 1.000 33.200 130 ASP B O 1
ATOM 949 N N . ARG A 1 152 ? 36.786 6.209 23.442 1.000 32.660 131 ARG B N 1
ATOM 950 C CA . ARG A 1 152 ? 37.283 6.525 24.811 1.000 37.470 131 ARG B CA 1
ATOM 951 C C . ARG A 1 152 ? 36.091 6.468 25.775 1.000 32.440 131 ARG B C 1
ATOM 952 O O . ARG A 1 152 ? 36.133 5.796 26.823 1.000 32.520 131 ARG B O 1
ATOM 960 N N . THR A 1 153 ? 34.988 7.083 25.388 1.000 29.800 132 THR B N 1
ATOM 961 C CA . THR A 1 153 ? 33.764 7.056 26.196 1.000 28.900 132 THR B CA 1
ATOM 962 C C . THR A 1 153 ? 33.288 5.609 26.330 1.000 30.120 132 THR B C 1
ATOM 963 O O . THR A 1 153 ? 32.898 5.192 27.444 1.000 29.220 132 THR B O 1
ATOM 967 N N . ARG A 1 154 ? 33.287 4.847 25.246 1.000 26.480 133 ARG B N 1
ATOM 968 C CA . ARG A 1 154 ? 32.736 3.481 25.361 1.000 27.100 133 ARG B CA 1
ATOM 969 C C . ARG A 1 154 ? 33.605 2.693 26.348 1.000 26.380 133 ARG B C 1
ATOM 970 O O . ARG A 1 154 ? 33.045 1.954 27.132 1.000 31.500 133 ARG B O 1
ATOM 978 N N . LYS A 1 155 ? 34.921 2.850 26.259 1.000 30.050 134 LYS B N 1
ATOM 979 C CA . LYS A 1 155 ? 35.885 2.151 27.162 1.000 29.980 134 LYS B CA 1
ATOM 980 C C . LYS A 1 155 ? 35.589 2.563 28.622 1.000 36.600 134 LYS B C 1
ATOM 981 O O . LYS A 1 155 ? 35.564 1.686 29.501 1.000 35.820 134 LYS B O 1
ATOM 987 N N . GLU A 1 156 ? 35.244 3.820 28.882 1.000 33.850 135 GLU B N 1
ATOM 988 C CA . GLU A 1 156 ? 34.817 4.242 30.247 1.000 38.650 135 GLU B CA 1
ATOM 989 C C . GLU A 1 156 ? 33.554 3.489 30.683 1.000 39.070 135 GLU B C 1
ATOM 990 O O . GLU A 1 156 ? 33.354 3.299 31.904 1.000 39.200 135 GLU B O 1
ATOM 996 N N . ARG A 1 157 ? 32.725 3.014 29.754 1.000 30.920 136 ARG B N 1
ATOM 997 C CA . ARG A 1 157 ? 31.495 2.285 30.116 1.000 29.490 136 ARG B CA 1
ATOM 998 C C . ARG A 1 157 ? 31.734 0.773 30.157 1.000 30.940 136 ARG B C 1
ATOM 999 O O . ARG A 1 157 ? 30.732 0.051 30.297 1.000 35.710 136 ARG B O 1
ATOM 1007 N N . GLY A 1 158 ? 32.990 0.354 30.017 1.000 30.950 137 GLY B N 1
ATOM 1008 C CA . GLY A 1 158 ? 33.430 -1.039 30.179 1.000 32.840 137 GLY B CA 1
ATOM 1009 C C . GLY A 1 158 ? 33.619 -1.755 28.859 1.000 37.530 137 GLY B C 1
ATOM 1010 O O . GLY A 1 158 ? 33.734 -2.980 28.881 1.000 36.610 137 GLY B O 1
ATOM 1011 N N . PHE A 1 159 ? 33.606 -1.028 27.740 1.000 33.400 138 PHE B N 1
ATOM 1012 C CA . PHE A 1 159 ? 33.829 -1.601 26.395 1.000 32.060 138 PHE B CA 1
ATOM 1013 C C . PHE A 1 159 ? 35.234 -2.179 26.300 1.000 32.830 138 PHE B C 1
ATOM 1014 O O . PHE A 1 159 ? 36.264 -1.460 26.507 1.000 33.590 138 PHE B O 1
ATOM 1022 N N . GLN A 1 160 ? 35.244 -3.454 25.876 1.000 34.170 139 GLN B N 1
ATOM 1023 C CA . GLN A 1 160 ? 36.492 -4.177 25.550 1.000 39.500 139 GLN B CA 1
ATOM 1024 C C . GLN A 1 160 ? 36.202 -4.824 24.195 1.000 31.450 139 GLN B C 1
ATOM 1025 O O . GLN A 1 160 ? 35.219 -5.546 24.108 1.000 32.770 139 GLN B O 1
ATOM 1031 N N . PHE A 1 161 ? 37.012 -4.541 23.193 1.000 32.060 140 PHE B N 1
ATOM 1032 C CA . PHE A 1 161 ? 36.803 -5.015 21.808 1.000 35.120 140 PHE B CA 1
ATOM 1033 C C . PHE A 1 161 ? 36.672 -6.546 21.841 1.000 36.040 140 PHE B C 1
ATOM 1034 O O . PHE A 1 161 ? 37.476 -7.222 22.513 1.000 33.640 140 PHE B O 1
ATOM 1042 N N . GLN A 1 162 ? 35.615 -7.049 21.217 1.000 29.940 141 GLN B N 1
ATOM 1043 C CA . GLN A 1 162 ? 35.338 -8.499 21.116 1.000 35.220 141 GLN B CA 1
ATOM 1044 C C . GLN A 1 162 ? 35.225 -8.853 19.637 1.000 30.780 141 GLN B C 1
ATOM 1045 O O . GLN A 1 162 ? 34.212 -8.534 19.043 1.000 32.350 141 GLN B O 1
ATOM 1051 N N . VAL A 1 163 ? 36.231 -9.485 19.057 1.000 28.330 142 VAL B N 1
ATOM 1052 C CA . VAL A 1 163 ? 36.194 -9.791 17.604 1.000 30.320 142 VAL B CA 1
ATOM 1053 C C . VAL A 1 163 ? 34.934 -10.639 17.320 1.000 31.640 142 VAL B C 1
ATOM 1054 O O . VAL A 1 163 ? 34.529 -11.483 18.112 1.000 34.920 142 VAL B O 1
ATOM 1058 N N . GLY A 1 164 ? 34.240 -10.397 16.229 1.000 37.870 143 GLY B N 1
ATOM 1059 C CA . GLY A 1 164 ? 33.078 -11.304 16.001 1.000 44.970 143 GLY B CA 1
ATOM 1060 C C . GLY A 1 164 ? 31.817 -10.777 16.680 1.000 40.070 143 GLY B C 1
ATOM 1061 O O . GLY A 1 164 ? 30.755 -11.142 16.273 1.000 36.150 143 GLY B O 1
ATOM 1062 N N . VAL A 1 165 ? 31.952 -9.983 17.744 1.000 39.580 144 VAL B N 1
ATOM 1063 C CA . VAL A 1 165 ? 30.845 -9.072 18.172 1.000 35.400 144 VAL B CA 1
ATOM 1064 C C . VAL A 1 165 ? 31.061 -7.734 17.459 1.000 32.390 144 VAL B C 1
ATOM 1065 O O . VAL A 1 165 ? 30.206 -7.324 16.655 1.000 35.030 144 VAL B O 1
ATOM 1069 N N . ASP A 1 166 ? 32.191 -7.074 17.684 1.000 29.460 145 ASP B N 1
ATOM 1070 C CA . ASP A 1 166 ? 32.360 -5.661 17.257 1.000 27.840 145 ASP B CA 1
ATOM 1071 C C . ASP A 1 166 ? 32.742 -5.486 15.777 1.000 29.590 145 ASP B C 1
ATOM 1072 O O . ASP A 1 166 ? 32.657 -4.379 15.281 1.000 30.790 145 ASP B O 1
ATOM 1077 N N . ASP A 1 167 ? 33.165 -6.569 15.119 1.000 30.220 146 ASP B N 1
ATOM 1078 C CA . ASP A 1 167 ? 33.539 -6.552 13.679 1.000 34.940 146 ASP B CA 1
ATOM 1079 C C . ASP A 1 167 ? 32.393 -7.175 12.885 1.000 38.510 146 ASP B C 1
ATOM 1080 O O . ASP A 1 167 ? 32.496 -7.233 11.662 1.000 38.260 146 ASP B O 1
ATOM 1085 N N . ALA A 1 168 ? 31.343 -7.593 13.567 1.000 38.370 147 ALA B N 1
ATOM 1086 C CA . ALA A 1 168 ? 30.187 -8.340 13.001 1.000 31.440 147 ALA B CA 1
ATOM 1087 C C . ALA A 1 168 ? 29.162 -7.386 12.353 1.000 35.020 147 ALA B C 1
ATOM 1088 O O . ALA A 1 168 ? 29.042 -6.190 12.743 1.000 29.200 147 ALA B O 1
ATOM 1090 N N . THR A 1 169 ? 28.426 -7.894 11.365 1.000 31.380 148 THR B N 1
ATOM 1091 C CA . THR A 1 169 ? 27.281 -7.184 10.742 1.000 28.540 148 THR B CA 1
ATOM 1092 C C . THR A 1 169 ? 26.340 -6.633 11.830 1.000 27.370 148 THR B C 1
ATOM 1093 O O . THR A 1 169 ? 25.823 -5.502 11.673 1.000 25.980 148 THR B O 1
ATOM 1097 N N . SER A 1 170 ? 26.090 -7.419 12.867 1.000 25.300 149 SER B N 1
ATOM 1098 C CA . SER A 1 170 ? 25.188 -7.060 13.996 1.000 24.870 149 SER B CA 1
ATOM 1099 C C . SER A 1 170 ? 25.542 -5.697 14.594 1.000 24.730 149 SER B C 1
ATOM 1100 O O . SER A 1 170 ? 24.622 -4.963 14.952 1.000 24.720 149 SER B O 1
ATOM 1103 N N . GLU A 1 171 ? 26.808 -5.320 14.642 1.000 23.650 150 GLU B N 1
ATOM 1104 C CA . GLU A 1 171 ? 27.244 -4.031 15.267 1.000 23.210 150 GLU B CA 1
ATOM 1105 C C . GLU A 1 171 ? 27.584 -2.981 14.220 1.000 22.830 150 GLU B C 1
ATOM 1106 O O . GLU A 1 171 ? 27.689 -1.830 14.583 1.000 24.430 150 GLU B O 1
ATOM 1112 N N . CYS A 1 172 ? 27.823 -3.375 12.950 1.000 26.720 151 CYS B N 1
ATOM 1113 C CA . CYS A 1 172 ? 28.485 -2.494 11.949 1.000 24.650 151 CYS B CA 1
ATOM 1114 C C . CYS A 1 172 ? 27.624 -2.190 10.723 1.000 22.230 151 CYS B C 1
ATOM 1115 O O . CYS A 1 172 ? 27.991 -1.275 10.020 1.000 23.210 151 CYS B O 1
ATOM 1118 N N . ASP A 1 173 ? 26.496 -2.869 10.538 1.000 24.160 152 ASP B N 1
ATOM 1119 C CA . ASP A 1 173 ? 25.740 -2.791 9.270 1.000 25.400 152 ASP B CA 1
ATOM 1120 C C . ASP A 1 173 ? 25.199 -1.390 9.015 1.000 26.240 152 ASP B C 1
ATOM 1121 O O . ASP A 1 173 ? 24.978 -1.095 7.840 1.000 27.800 152 ASP B O 1
ATOM 1126 N N . LEU A 1 174 ? 24.970 -0.540 10.041 1.000 23.330 153 LEU B N 1
ATOM 1127 C CA . LEU A 1 174 ? 24.411 0.803 9.873 1.000 22.210 153 LEU B CA 1
ATOM 1128 C C . LEU A 1 174 ? 25.464 1.900 10.010 1.000 26.630 153 LEU B C 1
ATOM 1129 O O . LEU A 1 174 ? 25.103 3.076 10.075 1.000 28.540 153 LEU B O 1
ATOM 1134 N N . ASP A 1 175 ? 26.738 1.514 10.066 1.000 26.190 154 ASP B N 1
ATOM 1135 C CA . ASP A 1 175 ? 27.827 2.483 10.317 1.000 28.840 154 ASP B CA 1
ATOM 1136 C C . ASP A 1 175 ? 27.955 3.457 9.145 1.000 30.650 154 ASP B C 1
ATOM 1137 O O . ASP A 1 175 ? 28.438 4.577 9.387 1.000 33.380 154 ASP B O 1
ATOM 1142 N N . ASP A 1 176 ? 27.527 3.036 7.959 1.000 30.200 155 ASP B N 1
ATOM 1143 C CA . ASP A 1 176 ? 27.640 3.882 6.740 1.000 36.630 155 ASP B CA 1
ATOM 1144 C C . ASP A 1 176 ? 26.250 4.299 6.265 1.000 40.030 155 ASP B C 1
ATOM 1145 O O . ASP A 1 176 ? 26.132 4.707 5.108 1.000 38.150 155 ASP B O 1
ATOM 1150 N N . TYR A 1 177 ? 25.213 4.161 7.098 1.000 33.240 156 TYR B N 1
ATOM 1151 C CA . TYR A 1 177 ? 23.854 4.614 6.717 1.000 33.860 156 TYR B CA 1
ATOM 1152 C C . TYR A 1 177 ? 23.853 6.127 6.596 1.000 32.640 156 TYR B C 1
ATOM 1153 O O . TYR A 1 177 ? 24.441 6.801 7.433 1.000 34.460 156 TYR B O 1
ATOM 1162 N N . ASN A 1 178 ? 23.171 6.689 5.596 1.000 30.840 157 ASN B N 1
ATOM 1163 C CA . ASN A 1 178 ? 23.294 8.153 5.343 1.000 34.720 157 ASN B CA 1
ATOM 1164 C C . ASN A 1 178 ? 21.954 8.864 5.435 1.000 37.540 157 ASN B C 1
ATOM 1165 O O . ASN A 1 178 ? 21.900 10.078 5.097 1.000 40.510 157 ASN B O 1
ATOM 1170 N N . ASP A 1 179 ? 20.912 8.194 5.910 1.000 33.930 158 ASP B N 1
ATOM 1171 C CA . ASP A 1 179 ? 19.559 8.793 5.881 1.000 32.350 158 ASP B CA 1
ATOM 1172 C C . ASP A 1 179 ? 18.999 8.995 7.297 1.000 33.440 158 ASP B C 1
ATOM 1173 O O . ASP A 1 179 ? 17.788 9.053 7.394 1.000 36.640 158 ASP B O 1
ATOM 1178 N N . TRP A 1 180 ? 19.830 9.189 8.334 1.000 26.800 159 TRP B N 1
ATOM 1179 C CA . TRP A 1 180 ? 19.337 9.352 9.732 1.000 28.340 159 TRP B CA 1
ATOM 1180 C C . TRP A 1 180 ? 18.419 10.567 9.847 1.000 29.360 159 TRP B C 1
ATOM 1181 O O . TRP A 1 180 ? 18.785 11.631 9.346 1.000 29.870 159 TRP B O 1
ATOM 1192 N N . ASP A 1 181 ? 17.333 10.450 10.605 1.000 27.700 160 ASP B N 1
ATOM 1193 C CA . ASP A 1 181 ? 16.493 11.627 10.936 1.000 27.560 160 ASP B CA 1
ATOM 1194 C C . ASP A 1 181 ? 17.168 12.372 12.075 1.000 29.160 160 ASP B C 1
ATOM 1195 O O . ASP A 1 181 ? 17.163 13.623 12.111 1.000 34.370 160 ASP B O 1
ATOM 1200 N N . VAL A 1 182 ? 17.709 11.645 13.033 1.000 25.730 161 VAL B N 1
ATOM 1201 C CA . VAL A 1 182 ? 18.375 12.261 14.199 1.000 27.980 161 VAL B CA 1
ATOM 1202 C C . VAL A 1 182 ? 19.641 11.455 14.465 1.000 28.800 161 VAL B C 1
ATOM 1203 O O . VAL A 1 182 ? 19.586 10.227 14.510 1.000 26.880 161 VAL B O 1
ATOM 1207 N N . VAL A 1 183 ? 20.728 12.165 14.758 1.000 26.960 162 VAL B N 1
ATOM 1208 C CA . VAL A 1 183 ? 21.946 11.536 15.278 1.000 26.320 162 VAL B CA 1
ATOM 1209 C C . VAL A 1 183 ? 22.208 12.160 16.629 1.000 28.210 162 VAL B C 1
ATOM 1210 O O . VAL A 1 183 ? 22.326 13.404 16.710 1.000 33.800 162 VAL B O 1
ATOM 1214 N N . VAL A 1 184 ? 22.297 11.332 17.649 1.000 27.230 163 VAL B N 1
ATOM 1215 C CA . VAL A 1 184 ? 22.579 11.780 19.037 1.000 26.150 163 VAL B CA 1
ATOM 1216 C C . VAL A 1 184 ? 24.012 11.446 19.388 1.000 27.350 163 VAL B C 1
ATOM 1217 O O . VAL A 1 184 ? 24.346 10.239 19.545 1.000 26.740 163 VAL B O 1
ATOM 1221 N N . ASN A 1 185 ? 24.846 12.477 19.563 1.000 23.900 164 ASN B N 1
ATOM 1222 C CA . ASN A 1 185 ? 26.196 12.290 20.121 1.000 25.440 164 ASN B CA 1
ATOM 1223 C C . ASN A 1 185 ? 26.027 11.981 21.608 1.000 26.730 164 ASN B C 1
ATOM 1224 O O . ASN A 1 185 ? 25.506 12.827 22.332 1.000 27.860 164 ASN B O 1
ATOM 1229 N N . ASN A 1 186 ? 26.402 10.788 22.038 1.000 25.170 165 ASN B N 1
ATOM 1230 C CA . ASN A 1 186 ? 26.402 10.422 23.475 1.000 24.570 165 ASN B CA 1
ATOM 1231 C C . ASN A 1 186 ? 27.810 10.042 23.898 1.000 25.530 165 ASN B C 1
ATOM 1232 O O . ASN A 1 186 ? 27.985 9.174 24.814 1.000 26.040 165 ASN B O 1
ATOM 1237 N N . GLY A 1 187 ? 28.807 10.708 23.306 1.000 25.930 166 GLY B N 1
ATOM 1238 C CA . GLY A 1 187 ? 30.182 10.655 23.820 1.000 28.380 166 GLY B CA 1
ATOM 1239 C C . GLY A 1 187 ? 30.707 12.050 24.086 1.000 30.180 166 GLY B C 1
ATOM 1240 O O . GLY A 1 187 ? 29.976 12.871 24.669 1.000 28.390 166 GLY B O 1
ATOM 1241 N N . GLU A 1 188 ? 31.966 12.263 23.711 1.000 29.050 167 GLU B N 1
ATOM 1242 C CA . GLU A 1 188 ? 32.649 13.541 23.986 1.000 28.290 167 GLU B CA 1
ATOM 1243 C C . GLU A 1 188 ? 31.897 14.656 23.276 1.000 27.910 167 GLU B C 1
ATOM 1244 O O . GLU A 1 188 ? 31.767 14.559 22.005 1.000 27.960 167 GLU B O 1
ATOM 1250 N N . GLY A 1 189 ? 31.441 15.673 24.034 1.000 27.490 168 GLY B N 1
ATOM 1251 C CA . GLY A 1 189 ? 30.712 16.798 23.445 1.000 26.740 168 GLY B CA 1
ATOM 1252 C C . GLY A 1 189 ? 29.211 16.619 23.472 1.000 27.910 168 GLY B C 1
ATOM 1253 O O . GLY A 1 189 ? 28.507 17.482 22.921 1.000 28.660 168 GLY B O 1
ATOM 1254 N N . ARG A 1 190 ? 28.727 15.541 24.079 1.000 27.680 169 ARG B N 1
ATOM 1255 C CA . ARG A 1 190 ? 27.269 15.338 24.160 1.000 27.530 169 ARG B CA 1
ATOM 1256 C C . ARG A 1 190 ? 26.584 16.488 24.903 1.000 29.230 169 ARG B C 1
ATOM 1257 O O . ARG A 1 190 ? 27.143 17.068 25.876 1.000 29.030 169 ARG B O 1
ATOM 1265 N N . ASP A 1 191 ? 25.350 16.719 24.517 1.000 27.310 170 ASP B N 1
ATOM 1266 C CA . ASP A 1 191 ? 24.442 17.608 25.266 1.000 29.900 170 ASP B CA 1
ATOM 1267 C C . ASP A 1 191 ? 24.009 16.964 26.572 1.000 28.720 170 ASP B C 1
ATOM 1268 O O . ASP A 1 191 ? 24.354 15.823 26.824 1.000 26.960 170 ASP B O 1
ATOM 1273 N N . SER A 1 192 ? 23.349 17.758 27.427 1.000 26.470 171 SER B N 1
ATOM 1274 C CA . SER A 1 192 ? 22.749 17.260 28.680 1.000 28.640 171 SER B CA 1
ATOM 1275 C C . SER A 1 192 ? 21.763 16.118 28.386 1.000 26.170 171 SER B C 1
ATOM 1276 O O . SER A 1 192 ? 21.200 16.080 27.328 1.000 28.420 171 SER B O 1
ATOM 1279 N N . LEU A 1 193 ? 21.560 15.255 29.354 1.000 24.960 172 LEU B N 1
ATOM 1280 C CA . LEU A 1 193 ? 20.616 14.137 29.172 1.000 24.750 172 LEU B CA 1
ATOM 1281 C C . LEU A 1 193 ? 19.249 14.753 28.860 1.000 28.940 172 LEU B C 1
ATOM 1282 O O . LEU A 1 193 ? 18.582 14.327 27.924 1.000 26.740 172 LEU B O 1
ATOM 1287 N N . GLU A 1 194 ? 18.875 15.811 29.581 1.000 28.140 173 GLU B N 1
ATOM 1288 C CA . GLU A 1 194 ? 17.585 16.474 29.303 1.000 28.620 173 GLU B CA 1
ATOM 1289 C C . GLU A 1 194 ? 17.500 16.916 27.836 1.000 26.290 173 GLU B C 1
ATOM 1290 O O . GLU A 1 194 ? 16.444 16.725 27.200 1.000 30.590 173 GLU B O 1
ATOM 1296 N N . GLU A 1 195 ? 18.546 17.538 27.283 1.000 27.200 174 GLU B N 1
ATOM 1297 C CA . GLU A 1 195 ? 18.522 18.029 25.877 1.000 27.670 174 GLU B CA 1
ATOM 1298 C C . GLU A 1 195 ? 18.540 16.829 24.903 1.000 29.370 174 GLU B C 1
ATOM 1299 O O . GLU A 1 195 ? 17.899 16.898 23.823 1.000 27.880 174 GLU B O 1
ATOM 1305 N N . GLN A 1 196 ? 19.285 15.766 25.226 1.000 26.770 175 GLN B N 1
ATOM 1306 C CA . GLN A 1 196 ? 19.263 14.567 24.345 1.000 24.520 175 GLN B CA 1
ATOM 1307 C C . GLN A 1 196 ? 17.823 14.061 24.232 1.000 27.520 175 GLN B C 1
ATOM 1308 O O . GLN A 1 196 ? 17.342 13.826 23.104 1.000 25.950 175 GLN B O 1
ATOM 1314 N N . LEU A 1 197 ? 17.176 13.841 25.376 1.000 28.380 176 LEU B N 1
ATOM 1315 C CA . LEU A 1 197 ? 15.799 13.275 25.395 1.000 28.160 176 LEU B CA 1
ATOM 1316 C C . LEU A 1 197 ? 14.869 14.234 24.658 1.000 29.500 176 LEU B C 1
ATOM 1317 O O . LEU A 1 197 ? 14.110 13.775 23.839 1.000 29.150 176 LEU B O 1
ATOM 1322 N N . ASP A 1 198 ? 15.004 15.550 24.882 1.000 29.210 177 ASP B N 1
ATOM 1323 C CA . ASP A 1 198 ? 14.162 16.561 24.193 1.000 32.610 177 ASP B CA 1
ATOM 1324 C C . ASP A 1 198 ? 14.353 16.497 22.674 1.000 31.620 177 ASP B C 1
ATOM 1325 O O . ASP A 1 198 ? 13.350 16.698 21.969 1.000 36.780 177 ASP B O 1
ATOM 1330 N N . SER A 1 199 ? 15.563 16.271 22.149 1.000 34.620 178 SER B N 1
ATOM 1331 C CA . SER A 1 199 ? 15.853 16.181 20.687 1.000 34.110 178 SER B CA 1
ATOM 1332 C C . SER A 1 199 ? 15.080 15.008 20.066 1.000 36.880 178 SER B C 1
ATOM 1333 O O . SER A 1 199 ? 14.731 15.079 18.859 1.000 37.860 178 SER B O 1
ATOM 1336 N N . ILE A 1 200 ? 14.890 13.938 20.832 1.000 31.800 179 ILE B N 1
ATOM 1337 C CA . ILE A 1 200 ? 14.097 12.763 20.371 1.000 31.860 179 ILE B CA 1
ATOM 1338 C C . ILE A 1 200 ? 12.608 13.063 20.585 1.000 33.080 179 ILE B C 1
ATOM 1339 O O . ILE A 1 200 ? 11.819 12.827 19.631 1.000 35.880 179 ILE B O 1
ATOM 1344 N N . LEU A 1 201 ? 12.235 13.640 21.731 1.000 31.880 180 LEU B N 1
ATOM 1345 C CA . LEU A 1 201 ? 10.801 13.879 22.060 1.000 34.040 180 LEU B CA 1
ATOM 1346 C C . LEU A 1 201 ? 10.232 14.875 21.034 1.000 35.140 180 LEU B C 1
ATOM 1347 O O . LEU A 1 201 ? 9.041 14.783 20.728 1.000 35.930 180 LEU B O 1
ATOM 1352 N N . LYS A 1 202 ? 11.063 15.752 20.469 1.000 34.360 181 LYS B N 1
ATOM 1353 C CA . LYS A 1 202 ? 10.600 16.714 19.438 1.000 42.250 181 LYS B CA 1
ATOM 1354 C C . LYS A 1 202 ? 9.923 15.956 18.291 1.000 41.020 181 LYS B C 1
ATOM 1355 O O . LYS A 1 202 ? 9.074 16.561 17.598 1.000 41.220 181 LYS B O 1
ATOM 1361 N N . LEU A 1 203 ? 10.315 14.715 18.050 1.000 34.980 182 LEU B N 1
ATOM 1362 C CA . LEU A 1 203 ? 9.793 13.899 16.909 1.000 34.190 182 LEU B CA 1
ATOM 1363 C C . LEU A 1 203 ? 8.319 13.549 17.155 1.000 35.270 182 LEU B C 1
ATOM 1364 O O . LEU A 1 203 ? 7.613 13.325 16.163 1.000 33.830 182 LEU B O 1
ATOM 1369 N N . VAL A 1 204 ? 7.861 13.483 18.408 1.000 32.930 183 VAL B N 1
ATOM 1370 C CA . VAL A 1 204 ? 6.526 12.898 18.750 1.000 33.130 183 VAL B CA 1
ATOM 1371 C C . VAL A 1 204 ? 5.651 13.958 19.434 1.000 42.730 183 VAL B C 1
ATOM 1372 O O . VAL A 1 204 ? 4.635 13.575 20.015 1.000 46.080 183 VAL B O 1
ATOM 1376 N N . SER A 1 205 ? 6.017 15.234 19.366 1.000 40.770 184 SER B N 1
ATOM 1377 C CA . SER A 1 205 ? 5.426 16.255 20.272 1.000 50.370 184 SER B CA 1
ATOM 1378 C C . SER A 1 205 ? 4.114 16.791 19.699 1.000 49.790 184 SER B C 1
ATOM 1379 O O . SER A 1 205 ? 3.424 17.542 20.422 1.000 50.180 184 SER B O 1
ATOM 1382 N N . ASN A 1 206 ? 3.817 16.464 18.442 1.000 43.620 185 ASN B N 1
ATOM 1383 C CA . ASN A 1 206 ? 2.545 16.869 17.787 1.000 48.410 185 ASN B CA 1
ATOM 1384 C C . ASN A 1 206 ? 1.715 15.613 17.499 1.000 47.700 185 ASN B C 1
ATOM 1385 O O . ASN A 1 206 ? 0.837 15.802 16.658 1.000 44.470 185 ASN B O 1
#

Radius of gyration: 15.84 Å; Cα contacts (8 Å, |Δi|>4): 241; chains: 1; bounding box: 39×41×28 Å

Secondary structure (DSSP, 8-state):
--SEEEEEE--TTSSHHHHHHHHHHHHGGGEEEE-TTHHHHHHHH--HHHHHHHHHHHHHHHHH-TTHHHHHHHHTSPP-SEEEETT--SHHHHHHHHHHHGGGEEEEEEE--HHHHHHTT----TTTTTSHHHHTTTT----SEEEE-STTPPPHHHHHHHHHGGG--

Solvent-accessible surface area: 9915 Å² total; per-residue (Å²): 103,4,146,27,0,1,1,0,3,13,53,56,74,2,16,22,97,102,1,6,62,63,1,106,121,89,19,58,120,135,9,43,33,7,86,12,25,84,23,15,89,57,94,95,88,195,208,99,130,52,67,129,104,9,67,131,71,9,60,89,64,31,129,168,49,89,0,23,14,1,80,30,9,12,140,124,16,52,126,58,55,10,6,0,0,2,17,3,88,26,89,55,4,4,155,23,0,72,96,67,49,31,138,43,9,64,0,0,28,1,58,15,58,84,181,22,14,123,137,75,55,23,136,114,81,121,42,31,13,92,28,68,37,16,40,40,4,69,90,38,146,84,50,75,18,87,8,62,5,5,147,69,129,81,67,68,130,100,8,12,73,43,0,36,137,31,29,88,191

Nearest PDB structures (foldseek):
  7xnd-assembly1_B  TM=1.006E+00  e=1.102E-35  Bombyx mori
  3ch4-assembly1_B  TM=9.351E-01  e=4.363E-18  Homo sapiens
  3lw7-assembly1_A  TM=7.289E-01  e=4.111E-07  Saccharolobus solfataricus 98/2
  1ly1-assembly1_A-2  TM=5.831E-01  e=3.775E-03  Tequatrovirus T4
  1rrc-assembly1_A  TM=5.350E-01  e=1.442E-02  Tequatrovirus T4